Protein AF-A0A7W0QGG6-F1 (afdb_monomer_lite)

Foldseek 3Di:
DAFPPPVVVVVVCVLLVWAWDDKAPQPDADPVRDTTIDTDTDQDPVRVVVSVVSVVVVCVVCVPPPPPPPPDDDD

Radius of gyration: 18.49 Å; chains: 1; bounding box: 44×22×49 Å

Structure (mmCIF, N/CA/C/O backbone):
data_AF-A0A7W0QGG6-F1
#
_entry.id   AF-A0A7W0QGG6-F1
#
loop_
_atom_site.group_PDB
_atom_site.id
_atom_site.type_symbol
_atom_site.label_atom_id
_atom_site.label_alt_id
_atom_site.label_comp_id
_atom_site.label_asym_id
_atom_site.label_entity_id
_atom_site.label_seq_id
_atom_site.pdbx_PDB_ins_code
_atom_site.Cartn_x
_atom_site.Cartn_y
_atom_site.Cartn_z
_atom_site.occupancy
_atom_site.B_iso_or_equiv
_atom_site.auth_seq_id
_atom_site.auth_comp_id
_atom_site.auth_asym_id
_atom_site.auth_atom_id
_atom_site.pdbx_PDB_model_num
ATOM 1 N N . LYS A 1 1 ? 2.664 1.059 -2.361 1.00 93.69 1 LYS A N 1
ATOM 2 C CA . LYS A 1 1 ? 3.099 0.467 -3.654 1.00 93.69 1 LYS A CA 1
ATOM 3 C C . LYS A 1 1 ? 3.921 -0.797 -3.417 1.00 93.6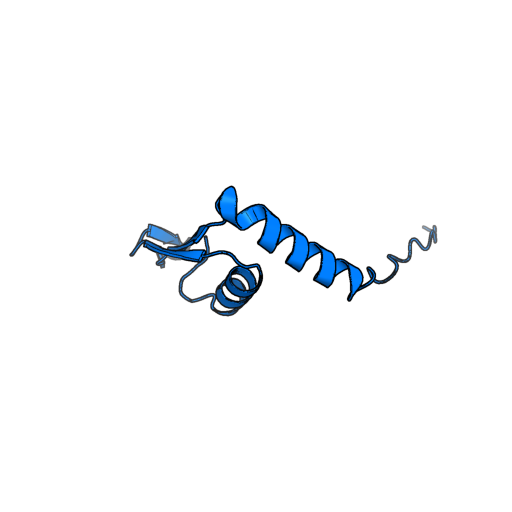9 1 LYS A C 1
ATOM 5 O O . LYS A 1 1 ? 4.557 -0.884 -2.374 1.00 93.69 1 LYS A O 1
ATOM 10 N N . THR A 1 2 ? 3.926 -1.756 -4.342 1.00 97.38 2 THR A N 1
ATOM 11 C CA . THR A 1 2 ? 4.699 -3.013 -4.241 1.00 97.38 2 THR A CA 1
ATOM 12 C C . THR A 1 2 ? 5.057 -3.549 -5.632 1.00 97.38 2 THR A C 1
ATOM 14 O O . THR A 1 2 ? 4.433 -3.161 -6.612 1.00 97.38 2 THR A O 1
ATOM 17 N N . ASP A 1 3 ? 6.050 -4.436 -5.730 1.00 96.88 3 ASP A N 1
ATOM 18 C CA . ASP A 1 3 ? 6.359 -5.167 -6.971 1.00 96.88 3 ASP A CA 1
ATOM 19 C C . ASP A 1 3 ? 5.179 -6.085 -7.358 1.00 96.88 3 ASP A C 1
ATOM 21 O O . ASP A 1 3 ? 4.541 -6.673 -6.471 1.00 96.88 3 ASP A O 1
ATOM 25 N N . ILE A 1 4 ? 4.901 -6.218 -8.661 1.00 97.50 4 ILE A N 1
ATOM 26 C CA . ILE A 1 4 ? 3.852 -7.102 -9.204 1.00 97.50 4 ILE A CA 1
ATOM 27 C C . ILE A 1 4 ? 4.038 -8.572 -8.814 1.00 97.50 4 ILE A C 1
ATOM 29 O O . ILE A 1 4 ? 3.054 -9.283 -8.630 1.00 97.50 4 ILE A O 1
ATOM 33 N N . ARG A 1 5 ? 5.280 -9.015 -8.597 1.00 96.81 5 ARG A N 1
ATOM 34 C CA . ARG A 1 5 ? 5.592 -10.395 -8.194 1.00 96.81 5 ARG A CA 1
ATOM 35 C C . ARG A 1 5 ? 5.433 -10.628 -6.692 1.00 96.81 5 ARG A C 1
ATOM 37 O O . ARG A 1 5 ? 5.359 -11.768 -6.242 1.00 96.81 5 ARG A O 1
ATOM 44 N N . ASN A 1 6 ? 5.370 -9.567 -5.883 1.00 97.12 6 ASN A N 1
ATOM 45 C CA . ASN A 1 6 ? 5.259 -9.690 -4.429 1.00 97.12 6 ASN A CA 1
ATOM 46 C C . ASN A 1 6 ? 3.797 -9.877 -3.982 1.00 97.12 6 ASN A C 1
ATOM 48 O O . ASN A 1 6 ? 3.203 -9.032 -3.305 1.00 97.12 6 ASN A O 1
ATOM 52 N N . HIS A 1 7 ? 3.218 -11.025 -4.339 1.00 97.88 7 HIS A N 1
ATOM 53 C CA . HIS A 1 7 ? 1.836 -11.377 -3.999 1.00 97.88 7 HIS A CA 1
ATOM 54 C C . HIS A 1 7 ? 1.597 -11.489 -2.489 1.00 97.88 7 HIS A C 1
ATOM 56 O O . HIS A 1 7 ? 0.485 -11.258 -2.013 1.00 97.88 7 HIS A O 1
ATOM 62 N N . ARG A 1 8 ? 2.634 -11.812 -1.701 1.00 98.12 8 ARG A N 1
ATOM 63 C CA . ARG A 1 8 ? 2.536 -11.831 -0.235 1.00 98.12 8 ARG A CA 1
ATOM 64 C C . ARG A 1 8 ? 2.190 -10.443 0.298 1.00 98.12 8 ARG A C 1
ATOM 66 O O . ARG A 1 8 ? 1.192 -10.310 1.006 1.00 98.12 8 ARG A O 1
ATOM 73 N N . SER A 1 9 ? 2.969 -9.424 -0.065 1.00 97.62 9 SER A N 1
ATOM 74 C CA . SER A 1 9 ? 2.702 -8.049 0.362 1.00 97.62 9 SER A CA 1
ATOM 75 C C . SER A 1 9 ? 1.416 -7.500 -0.249 1.00 97.62 9 SER A C 1
ATOM 77 O O . SER A 1 9 ? 0.670 -6.843 0.465 1.00 97.62 9 SER A O 1
ATOM 79 N N . GLN A 1 10 ? 1.095 -7.815 -1.509 1.00 98.31 10 GLN A N 1
ATOM 80 C CA . GLN A 1 10 ? -0.181 -7.407 -2.119 1.00 98.31 10 GLN A CA 1
ATOM 81 C C . GLN A 1 10 ? -1.388 -7.928 -1.329 1.00 98.31 10 GLN A C 1
ATOM 83 O O . GLN A 1 10 ? -2.268 -7.150 -0.971 1.00 98.31 10 GLN A O 1
ATOM 88 N N . ARG A 1 11 ? -1.406 -9.224 -0.980 1.00 97.62 11 ARG A N 1
ATOM 89 C CA . ARG A 1 11 ? -2.481 -9.808 -0.160 1.00 97.62 11 ARG A CA 1
ATOM 90 C C . ARG A 1 11 ? -2.542 -9.189 1.230 1.00 97.62 11 ARG A C 1
ATOM 92 O O . ARG A 1 11 ? -3.634 -8.968 1.741 1.00 97.62 11 ARG A O 1
ATOM 99 N N . ALA A 1 12 ? -1.393 -8.916 1.845 1.00 95.62 12 ALA A N 1
ATOM 100 C CA . ALA A 1 12 ? -1.352 -8.251 3.142 1.00 95.62 12 ALA A CA 1
ATOM 101 C C . ALA A 1 12 ? -1.957 -6.841 3.059 1.00 95.62 12 ALA A C 1
ATOM 103 O O . ALA A 1 12 ? -2.865 -6.540 3.822 1.00 95.62 12 ALA A O 1
ATOM 104 N N . ILE A 1 13 ? -1.526 -6.026 2.091 1.00 95.69 13 ILE A N 1
ATOM 105 C CA . ILE A 1 13 ? -2.023 -4.661 1.861 1.00 95.69 13 ILE A CA 1
ATOM 106 C C . ILE A 1 13 ? -3.533 -4.662 1.579 1.00 95.69 13 ILE A C 1
ATOM 108 O O . ILE A 1 13 ? -4.267 -3.903 2.207 1.00 95.69 13 ILE A O 1
ATOM 112 N N . ALA A 1 14 ? -4.015 -5.562 0.717 1.00 95.31 14 ALA A N 1
ATOM 113 C CA . ALA A 1 14 ? -5.444 -5.704 0.438 1.00 95.31 14 ALA A CA 1
ATOM 114 C C . ALA A 1 14 ? -6.240 -6.092 1.698 1.00 95.31 14 ALA A C 1
ATOM 116 O O . ALA A 1 14 ? -7.282 -5.510 1.984 1.00 95.31 14 ALA A O 1
ATOM 117 N N . ARG A 1 15 ? -5.719 -7.013 2.523 1.00 93.19 15 ARG A N 1
ATOM 118 C CA . ARG A 1 15 ? -6.334 -7.372 3.815 1.00 93.19 15 ARG A CA 1
ATOM 119 C C . ARG A 1 15 ? -6.357 -6.208 4.804 1.00 93.19 15 ARG A C 1
ATOM 121 O O . ARG A 1 15 ? -7.203 -6.214 5.696 1.00 93.19 15 ARG A O 1
ATOM 128 N N . LEU A 1 16 ? -5.457 -5.229 4.700 1.00 92.75 16 LEU A N 1
ATOM 129 C CA . LEU A 1 16 ? -5.530 -4.003 5.506 1.00 92.75 16 LEU A CA 1
ATOM 130 C C . LEU A 1 16 ? -6.705 -3.098 5.103 1.00 92.75 16 LEU A C 1
ATOM 132 O O . LEU A 1 16 ? -7.020 -2.186 5.851 1.00 92.75 16 LEU A O 1
ATOM 136 N N . GLY A 1 17 ? -7.375 -3.363 3.978 1.00 93.88 17 GLY A N 1
ATOM 137 C CA . GLY A 1 17 ? -8.469 -2.540 3.460 1.00 93.88 17 GLY A CA 1
ATOM 138 C C . GLY A 1 17 ? -8.006 -1.456 2.484 1.00 93.88 17 GLY A C 1
ATOM 139 O O . GLY A 1 17 ? -8.780 -0.569 2.134 1.00 93.88 17 GLY A O 1
ATOM 140 N N . ALA A 1 18 ? -6.754 -1.522 2.021 1.00 96.75 18 ALA A N 1
ATOM 141 C CA . ALA A 1 18 ? -6.290 -0.668 0.937 1.00 96.75 18 ALA A CA 1
ATOM 142 C C . ALA A 1 18 ? -6.884 -1.120 -0.407 1.00 96.75 18 ALA A C 1
ATOM 144 O O . ALA A 1 18 ? -6.968 -2.313 -0.702 1.00 96.75 18 ALA A O 1
ATOM 145 N N . THR A 1 19 ? -7.274 -0.153 -1.233 1.00 97.06 19 THR A N 1
ATOM 146 C CA . THR A 1 19 ? -7.878 -0.365 -2.555 1.00 97.06 19 THR A CA 1
ATOM 147 C C . THR A 1 19 ? -6.791 -0.435 -3.621 1.00 97.06 19 THR A C 1
ATOM 149 O O . THR A 1 19 ? -5.863 0.367 -3.581 1.00 97.06 19 THR A O 1
ATOM 152 N N . TYR A 1 20 ? -6.882 -1.385 -4.556 1.00 97.88 20 TYR A N 1
ATOM 153 C CA . TYR A 1 20 ? -6.013 -1.427 -5.737 1.00 97.88 20 TYR A CA 1
ATOM 154 C C . TYR A 1 20 ? -6.397 -0.306 -6.707 1.00 97.88 20 TYR A C 1
ATOM 156 O O . TYR A 1 20 ? -7.568 -0.176 -7.050 1.00 97.88 20 TYR A O 1
ATOM 164 N N . GLU A 1 21 ? -5.414 0.471 -7.158 1.00 98.06 21 GLU A N 1
ATOM 165 C CA . GLU A 1 21 ? -5.652 1.616 -8.055 1.00 98.06 21 GLU A CA 1
ATOM 166 C C . GLU A 1 21 ? -5.013 1.459 -9.434 1.00 98.06 21 GLU A C 1
ATOM 168 O O . GLU A 1 21 ? -5.275 2.252 -10.333 1.00 98.06 21 GLU A O 1
ATOM 173 N N . GLY A 1 22 ? -4.174 0.443 -9.626 1.00 98.25 22 GLY A N 1
ATOM 174 C CA . GLY A 1 22 ? -3.552 0.199 -10.918 1.00 98.25 22 GLY A CA 1
ATOM 175 C C . GLY A 1 22 ? -2.148 -0.371 -10.825 1.00 98.25 22 GLY A C 1
ATOM 176 O O . GLY A 1 22 ? -1.549 -0.512 -9.752 1.00 98.25 22 GLY A O 1
ATOM 177 N N . THR A 1 23 ? -1.616 -0.688 -11.999 1.00 98.56 23 THR A N 1
ATOM 178 C CA . THR A 1 23 ? -0.254 -1.182 -12.171 1.00 98.56 23 THR A CA 1
ATOM 179 C C . THR A 1 23 ? 0.493 -0.2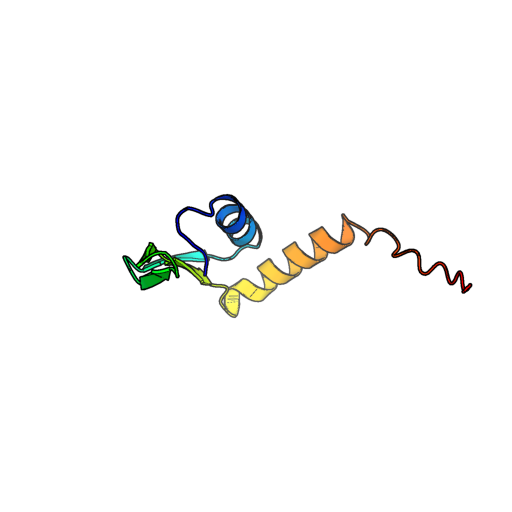57 -13.115 1.00 98.56 23 THR A C 1
ATOM 181 O O . THR A 1 23 ? 0.146 -0.129 -14.286 1.00 98.56 23 THR A O 1
ATOM 184 N N . LEU A 1 24 ? 1.552 0.371 -12.609 1.00 98.44 24 LEU A N 1
ATOM 185 C CA . LEU A 1 24 ? 2.486 1.116 -13.438 1.00 98.44 24 LEU A CA 1
ATOM 186 C C . LEU A 1 24 ? 3.429 0.125 -14.119 1.00 98.44 24 LEU A C 1
ATOM 188 O O . LEU A 1 24 ? 4.267 -0.500 -13.458 1.00 98.44 24 LEU A O 1
ATOM 192 N N . SER A 1 25 ? 3.282 -0.014 -15.433 1.00 97.88 25 SER A N 1
ATOM 193 C CA . SER A 1 25 ? 4.106 -0.909 -16.245 1.00 97.88 25 SER A CA 1
ATOM 194 C C . SER A 1 25 ? 5.518 -0.352 -16.404 1.00 97.88 25 SER A C 1
ATOM 196 O O . SER A 1 25 ? 5.696 0.838 -16.661 1.00 97.88 25 SER A O 1
ATOM 198 N N . ARG A 1 26 ? 6.529 -1.213 -16.255 1.00 96.44 26 ARG A N 1
ATOM 199 C CA . ARG A 1 26 ? 7.954 -0.891 -16.430 1.00 96.44 26 ARG A CA 1
ATOM 200 C C . ARG A 1 26 ? 8.431 0.352 -15.653 1.00 96.44 26 ARG A C 1
ATOM 202 O O . ARG A 1 26 ? 9.344 1.049 -16.088 1.00 96.44 26 ARG A O 1
ATOM 209 N N . TYR A 1 27 ? 7.841 0.616 -14.488 1.00 97.00 27 TYR A N 1
ATOM 210 C CA . TYR A 1 27 ? 8.037 1.856 -13.731 1.00 97.00 27 TYR A CA 1
ATOM 211 C C . TYR A 1 27 ? 9.415 1.989 -13.067 1.00 97.00 27 TYR A C 1
ATOM 213 O O . TYR A 1 27 ? 9.903 3.100 -12.878 1.00 97.00 27 TYR A O 1
ATOM 221 N N . GLN A 1 28 ? 10.050 0.879 -12.673 1.00 94.56 28 GLN 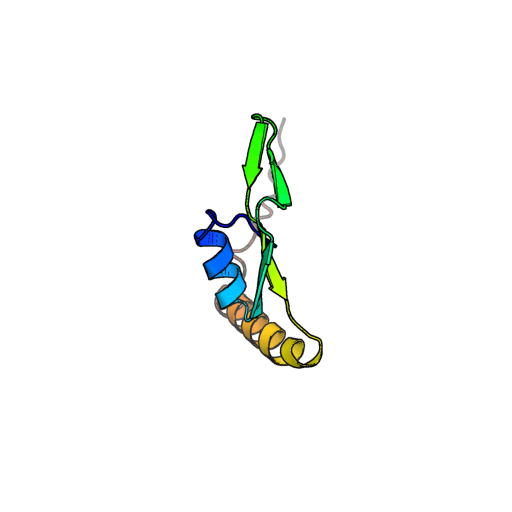A N 1
ATOM 222 C CA . GLN A 1 28 ? 11.324 0.924 -11.943 1.00 94.56 28 GLN A CA 1
ATOM 223 C C . GLN A 1 28 ? 12.352 -0.052 -12.497 1.00 94.56 28 GLN A C 1
ATOM 225 O O . GLN A 1 28 ? 12.048 -1.222 -12.724 1.00 94.56 28 GLN A O 1
ATOM 230 N N . ARG A 1 29 ? 13.590 0.427 -12.646 1.00 95.88 29 ARG A N 1
ATOM 231 C CA . ARG A 1 29 ? 14.766 -0.405 -12.918 1.00 95.88 29 ARG A CA 1
ATOM 232 C C . ARG A 1 29 ? 15.316 -0.982 -11.613 1.00 95.88 29 ARG A C 1
ATOM 234 O O . ARG A 1 29 ? 15.314 -0.310 -10.583 1.00 95.88 29 ARG A O 1
ATOM 241 N N . ARG A 1 30 ? 15.761 -2.232 -11.663 1.00 92.06 30 ARG A N 1
ATOM 242 C CA . ARG A 1 30 ? 16.503 -2.916 -10.600 1.00 92.06 30 ARG A CA 1
ATOM 243 C C . ARG A 1 30 ? 18.007 -2.722 -10.813 1.00 92.06 30 ARG A C 1
ATOM 245 O O . ARG A 1 30 ? 18.442 -2.338 -11.897 1.00 92.06 30 ARG A O 1
ATOM 252 N N . THR A 1 31 ? 18.794 -3.007 -9.780 1.00 93.44 31 THR A N 1
ATOM 253 C CA . THR A 1 31 ? 20.266 -2.950 -9.827 1.00 93.44 31 THR A CA 1
ATOM 254 C C . THR A 1 31 ? 20.864 -3.947 -10.822 1.00 93.44 31 THR A C 1
ATOM 256 O O . THR A 1 31 ? 21.906 -3.670 -11.397 1.00 93.44 31 THR A O 1
ATOM 259 N N . ASP A 1 32 ? 20.175 -5.060 -11.079 1.00 93.94 32 ASP A N 1
ATOM 260 C CA . ASP A 1 32 ? 20.539 -6.080 -12.073 1.00 93.94 32 ASP A CA 1
ATOM 261 C C . ASP A 1 32 ? 20.184 -5.697 -13.529 1.00 93.94 32 ASP A C 1
ATOM 263 O O . ASP A 1 32 ? 20.316 -6.510 -14.440 1.00 93.94 32 ASP A O 1
ATOM 267 N N . GLY A 1 33 ? 19.692 -4.474 -13.766 1.00 93.94 33 GLY A N 1
ATOM 268 C CA . GLY A 1 33 ? 19.301 -3.984 -15.091 1.00 93.94 33 GLY A CA 1
ATOM 269 C C . GLY A 1 33 ? 17.898 -4.398 -15.549 1.00 93.94 33 GLY A C 1
ATOM 270 O O . GLY A 1 33 ? 17.396 -3.858 -16.542 1.00 93.94 33 GLY A O 1
ATOM 271 N N . THR A 1 34 ? 17.211 -5.286 -14.824 1.00 95.00 34 THR A N 1
ATOM 272 C CA . THR A 1 34 ? 15.826 -5.660 -15.138 1.00 95.00 34 THR A CA 1
ATOM 273 C C . THR A 1 34 ? 14.844 -4.544 -14.779 1.00 95.00 34 THR A C 1
ATOM 275 O O . THR A 1 34 ? 15.130 -3.656 -13.975 1.00 95.00 34 THR A O 1
ATOM 278 N N . VAL A 1 35 ? 13.647 -4.577 -15.369 1.00 96.69 35 VAL A N 1
ATOM 279 C CA . VAL A 1 35 ? 12.576 -3.611 -15.077 1.00 96.69 35 VAL A CA 1
ATOM 280 C C . VAL A 1 35 ? 11.428 -4.313 -14.357 1.00 96.69 35 VAL A C 1
ATOM 282 O O . VAL A 1 35 ? 11.195 -5.510 -14.552 1.00 96.69 35 VAL A O 1
ATOM 285 N N . ARG A 1 36 ? 10.728 -3.587 -13.485 1.00 95.75 36 ARG A N 1
ATOM 286 C CA . ARG A 1 36 ? 9.561 -4.081 -12.757 1.00 95.75 36 ARG A CA 1
ATOM 287 C C . ARG A 1 36 ? 8.332 -3.221 -12.947 1.00 95.75 36 ARG A C 1
ATOM 289 O O . ARG A 1 36 ? 8.422 -1.992 -13.010 1.00 95.75 36 ARG A O 1
ATOM 296 N N . ASP A 1 37 ? 7.196 -3.897 -12.890 1.00 98.25 37 ASP A N 1
ATOM 297 C CA . ASP A 1 37 ? 5.900 -3.262 -12.742 1.00 98.25 37 ASP A CA 1
ATOM 298 C C . ASP A 1 37 ? 5.628 -2.993 -11.263 1.00 98.25 37 ASP A C 1
ATOM 300 O O . ASP A 1 37 ? 6.054 -3.739 -10.370 1.00 98.25 37 ASP A O 1
ATOM 304 N N . THR A 1 38 ? 4.933 -1.894 -10.997 1.00 97.88 38 THR A N 1
ATOM 305 C CA . THR A 1 38 ? 4.615 -1.443 -9.644 1.00 97.88 38 THR A CA 1
ATOM 306 C C . THR A 1 38 ? 3.112 -1.389 -9.452 1.00 97.88 38 THR A C 1
ATOM 308 O O . THR A 1 38 ? 2.418 -0.625 -10.112 1.00 97.88 38 THR A O 1
ATOM 311 N N . VAL A 1 39 ? 2.627 -2.167 -8.493 1.00 98.62 39 VAL A N 1
ATOM 312 C CA . VAL A 1 39 ? 1.228 -2.208 -8.072 1.00 98.62 39 VAL A CA 1
ATOM 313 C C . VAL A 1 39 ? 0.984 -1.089 -7.062 1.00 98.62 39 VAL A C 1
ATOM 315 O O . VAL A 1 39 ? 1.698 -0.973 -6.050 1.00 98.62 39 VAL A O 1
ATOM 318 N N . LEU A 1 40 ? -0.017 -0.259 -7.335 1.00 98.56 40 LEU A N 1
ATOM 319 C CA . LEU A 1 40 ? -0.447 0.842 -6.484 1.00 98.56 40 LEU A CA 1
ATOM 320 C C . LEU A 1 40 ? -1.672 0.445 -5.662 1.00 98.56 40 LEU A C 1
ATOM 322 O O . LEU A 1 40 ? -2.582 -0.232 -6.137 1.00 98.56 40 LEU A O 1
ATOM 326 N N . PHE A 1 41 ? -1.654 0.886 -4.409 1.00 98.50 41 PHE A N 1
ATOM 327 C CA . PHE A 1 41 ? -2.767 0.768 -3.483 1.00 98.50 41 PHE A CA 1
ATOM 328 C C . PHE A 1 41 ? -2.913 2.081 -2.728 1.00 98.50 41 PHE A C 1
ATOM 330 O O . PHE A 1 41 ? -1.890 2.701 -2.415 1.00 98.50 41 PHE A O 1
ATOM 337 N N . ALA A 1 42 ? -4.143 2.423 -2.358 1.00 97.69 42 ALA A N 1
ATOM 338 C CA . ALA A 1 42 ? -4.446 3.597 -1.556 1.00 97.69 42 ALA A CA 1
ATOM 339 C C . ALA A 1 42 ? -5.470 3.312 -0.455 1.00 97.69 42 ALA A C 1
ATOM 341 O O . ALA A 1 42 ? -6.280 2.385 -0.531 1.00 97.69 42 ALA A O 1
ATOM 342 N N . VAL A 1 43 ? -5.438 4.159 0.568 1.00 97.50 43 VAL A N 1
ATOM 343 C CA . VAL A 1 43 ? -6.506 4.325 1.553 1.00 97.50 43 VAL A CA 1
ATOM 344 C C . VAL A 1 43 ? -6.862 5.805 1.525 1.00 97.50 43 VAL A C 1
ATOM 346 O O . VAL A 1 43 ? -6.000 6.644 1.774 1.00 97.50 43 VAL A O 1
ATOM 349 N N . THR A 1 44 ? -8.103 6.122 1.171 1.00 97.19 44 THR A N 1
ATOM 350 C CA . THR A 1 44 ? -8.602 7.501 1.151 1.00 97.19 44 THR A CA 1
ATOM 351 C C . THR A 1 44 ? -9.066 7.922 2.542 1.00 97.19 44 THR A C 1
ATOM 353 O O . THR A 1 44 ? -9.275 7.078 3.417 1.00 97.19 44 THR A O 1
ATOM 356 N N . VAL A 1 45 ? -9.264 9.228 2.740 1.00 97.94 45 VAL A N 1
ATOM 357 C CA . VAL A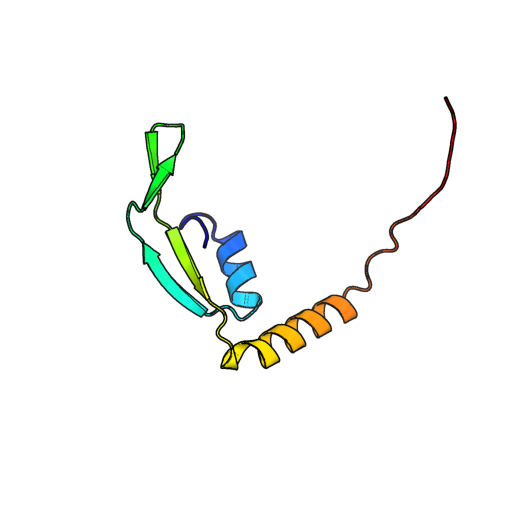 1 45 ? -9.776 9.785 4.003 1.00 97.94 45 VAL A CA 1
ATOM 358 C C . VAL A 1 45 ? -11.100 9.127 4.399 1.00 97.94 45 VAL A C 1
ATOM 360 O O . VAL A 1 45 ? -11.229 8.669 5.530 1.00 97.94 45 VAL A O 1
ATOM 363 N N . ASP A 1 46 ? -12.026 8.960 3.455 1.00 96.94 46 ASP A N 1
ATOM 364 C CA . ASP A 1 46 ? -13.343 8.361 3.724 1.00 96.94 46 ASP A CA 1
ATOM 365 C C . ASP A 1 46 ? -13.264 6.877 4.112 1.00 96.94 46 ASP A C 1
ATOM 367 O O . ASP A 1 46 ? -14.109 6.367 4.845 1.00 96.94 46 ASP A O 1
ATOM 371 N N . ARG A 1 47 ? -12.234 6.160 3.644 1.00 94.88 47 ARG A N 1
ATOM 372 C CA . ARG A 1 47 ? -12.029 4.735 3.961 1.00 94.88 47 ARG A CA 1
ATOM 373 C C . ARG A 1 47 ? -11.214 4.515 5.230 1.00 94.88 47 ARG A C 1
ATOM 375 O O . ARG A 1 47 ? -11.247 3.420 5.795 1.00 94.88 47 ARG A O 1
ATOM 382 N N . TRP A 1 48 ? -10.484 5.530 5.687 1.00 96.88 48 TRP A N 1
ATOM 383 C CA . TRP A 1 48 ? -9.600 5.418 6.840 1.00 96.88 48 TRP A CA 1
ATOM 384 C C . TRP A 1 48 ? -10.302 4.964 8.130 1.00 96.88 48 TRP A C 1
ATOM 386 O O . TRP A 1 48 ? -9.743 4.083 8.785 1.00 96.88 48 TRP A O 1
ATOM 396 N N . PRO A 1 49 ? -11.505 5.455 8.503 1.00 97.25 49 PRO A N 1
ATOM 397 C CA . PRO A 1 49 ? -12.175 5.005 9.724 1.00 97.25 49 PRO A CA 1
ATOM 398 C C . PRO A 1 49 ? -12.338 3.479 9.803 1.00 97.25 49 PRO A C 1
ATOM 400 O O . PRO A 1 49 ? -11.962 2.873 10.806 1.00 97.25 49 PRO A O 1
ATOM 403 N N . ALA A 1 50 ? -12.787 2.841 8.716 1.00 95.00 50 ALA A N 1
ATOM 404 C CA . ALA A 1 50 ? -12.965 1.389 8.651 1.00 95.00 50 ALA A CA 1
ATOM 405 C C . ALA A 1 50 ? -11.627 0.626 8.679 1.00 95.00 50 ALA A C 1
ATOM 407 O O . ALA A 1 50 ? -11.491 -0.393 9.362 1.00 95.00 50 ALA A O 1
ATOM 408 N N . VAL A 1 51 ? -10.615 1.131 7.964 1.00 96.31 51 VAL A N 1
ATOM 409 C CA . VAL A 1 51 ? -9.256 0.558 7.964 1.00 96.31 51 VAL A CA 1
ATOM 410 C C . VAL A 1 51 ? -8.639 0.616 9.363 1.00 96.31 51 VAL A C 1
ATOM 412 O O . VAL A 1 51 ? -8.082 -0.376 9.839 1.00 96.31 51 VAL A O 1
ATOM 415 N N . LYS A 1 52 ? -8.768 1.759 10.044 1.00 96.06 52 LYS A N 1
ATOM 416 C CA . LYS A 1 52 ? -8.270 1.976 11.404 1.00 96.06 52 LYS A CA 1
ATOM 417 C C . LYS A 1 52 ? -8.910 1.005 12.388 1.00 96.06 52 LYS A C 1
ATOM 419 O O . LYS A 1 52 ? -8.191 0.360 13.147 1.00 96.06 52 LYS A O 1
ATOM 424 N N . GLU A 1 53 ? -10.230 0.859 12.345 1.00 94.69 53 GLU A N 1
ATOM 425 C CA . GLU A 1 53 ? -10.955 -0.057 13.225 1.00 94.69 53 GLU A CA 1
ATOM 426 C C . GLU A 1 53 ? -10.506 -1.516 13.008 1.00 94.69 53 GLU A C 1
ATOM 428 O O . GLU A 1 53 ? -10.212 -2.242 13.960 1.00 94.69 53 GLU A O 1
ATOM 433 N N . ALA A 1 54 ? -10.354 -1.943 11.749 1.00 9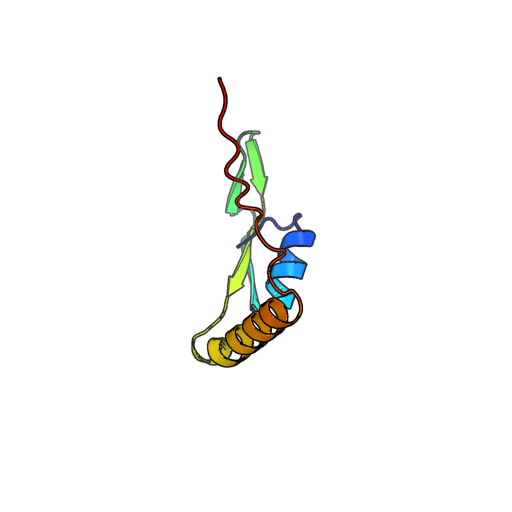2.19 54 ALA A N 1
ATOM 434 C CA . ALA A 1 54 ? -9.858 -3.279 11.420 1.00 92.19 54 ALA A CA 1
ATOM 435 C C . ALA A 1 54 ? -8.419 -3.522 11.906 1.00 92.19 54 ALA A C 1
ATOM 437 O O . ALA A 1 54 ? -8.099 -4.623 12.363 1.00 92.19 54 ALA A O 1
ATOM 438 N N . LEU A 1 55 ? -7.551 -2.510 11.820 1.00 93.12 55 LEU A N 1
ATOM 439 C CA . LEU A 1 55 ? -6.192 -2.561 12.361 1.00 93.12 55 LEU A CA 1
ATOM 440 C C . LEU A 1 55 ? -6.199 -2.674 13.888 1.00 93.12 55 LEU A C 1
ATOM 442 O O . LEU A 1 55 ? -5.502 -3.529 14.431 1.00 93.12 55 LEU A O 1
ATOM 446 N N . GLN A 1 56 ? -7.010 -1.863 14.569 1.00 94.31 56 GLN A N 1
ATOM 447 C CA . GLN A 1 56 ? -7.141 -1.899 16.026 1.00 94.31 56 GLN A CA 1
ATOM 448 C C . GLN A 1 56 ? -7.613 -3.273 16.505 1.00 94.31 56 GLN A C 1
ATOM 450 O O . GLN A 1 56 ? -6.953 -3.863 17.355 1.00 94.31 56 GLN A O 1
ATOM 455 N N . ARG A 1 57 ? -8.658 -3.846 15.886 1.00 91.38 57 ARG A N 1
ATOM 456 C CA . ARG A 1 57 ? -9.122 -5.207 16.211 1.00 91.38 57 ARG A CA 1
ATOM 457 C C . ARG A 1 57 ? -8.003 -6.245 16.105 1.00 91.38 57 ARG A C 1
ATOM 459 O O . ARG A 1 57 ? -7.853 -7.068 16.999 1.00 91.38 57 ARG A O 1
ATOM 466 N N . ARG A 1 58 ? -7.176 -6.186 15.053 1.00 88.00 58 ARG A N 1
ATOM 467 C CA . ARG A 1 58 ? -6.044 -7.118 14.871 1.00 88.00 58 ARG A CA 1
ATOM 468 C C . ARG A 1 58 ? -4.987 -6.989 15.963 1.00 88.00 58 ARG A C 1
ATOM 470 O O . ARG A 1 58 ? -4.471 -8.008 16.410 1.00 88.00 58 ARG A O 1
ATOM 477 N N . LEU A 1 59 ? -4.677 -5.763 16.381 1.00 90.94 59 LEU A N 1
ATOM 478 C CA . LEU A 1 59 ? -3.734 -5.506 17.472 1.00 90.94 59 LEU A CA 1
ATOM 479 C C . LEU A 1 59 ? -4.296 -5.936 18.832 1.00 90.94 59 LEU A C 1
ATOM 481 O O . LEU A 1 59 ? -3.535 -6.339 19.700 1.00 90.94 59 LEU A O 1
ATOM 485 N N . THR A 1 60 ? -5.615 -5.888 19.026 1.00 90.19 60 THR A N 1
ATOM 486 C CA . THR A 1 60 ? -6.247 -6.409 20.246 1.00 90.19 60 THR A CA 1
ATOM 487 C C . THR A 1 60 ? -6.270 -7.940 20.263 1.00 90.19 60 THR A C 1
ATOM 489 O O . THR A 1 60 ? -6.045 -8.541 21.308 1.00 90.19 60 THR A O 1
ATOM 492 N N . THR A 1 61 ? -6.503 -8.591 19.116 1.00 82.69 61 THR A N 1
ATOM 493 C CA . THR A 1 61 ? -6.497 -10.063 19.000 1.00 82.69 61 THR A CA 1
ATOM 494 C C . THR A 1 61 ? -5.095 -10.664 19.119 1.00 82.69 61 THR A C 1
ATOM 496 O O . THR A 1 61 ? -4.949 -11.776 19.619 1.00 82.69 61 THR A O 1
ATOM 499 N N . HIS A 1 62 ? -4.061 -9.942 18.687 1.00 69.25 62 HIS A N 1
ATOM 500 C CA . HIS A 1 62 ? -2.670 -10.264 18.991 1.00 69.25 62 HIS A CA 1
ATOM 501 C C . HIS A 1 62 ? -2.167 -9.310 20.075 1.00 69.25 62 HIS A C 1
ATOM 503 O O . HIS A 1 62 ? -1.507 -8.326 19.726 1.00 69.25 62 HIS A O 1
ATOM 509 N N . PRO A 1 63 ? -2.448 -9.568 21.374 1.00 59.78 63 PRO A N 1
ATOM 510 C CA . PRO A 1 63 ? -1.763 -8.830 22.423 1.00 59.78 63 PRO A CA 1
ATOM 511 C C . PRO A 1 63 ? -0.274 -8.982 22.142 1.00 59.78 63 PRO A C 1
ATOM 513 O O . PRO A 1 63 ? 0.209 -10.105 21.980 1.00 59.78 63 PRO A O 1
ATOM 516 N N . ALA A 1 64 ? 0.403 -7.847 21.958 1.00 61.34 64 ALA A N 1
ATOM 517 C CA . ALA A 1 64 ? 1.818 -7.808 21.648 1.00 61.34 64 ALA A CA 1
ATOM 518 C C . ALA A 1 64 ? 2.526 -8.770 22.599 1.00 61.34 64 ALA A C 1
ATOM 520 O O . ALA A 1 64 ? 2.484 -8.565 23.814 1.00 61.34 64 ALA A O 1
ATOM 521 N N . SER A 1 65 ? 3.095 -9.847 22.051 1.00 58.06 65 SER A N 1
ATOM 522 C CA . SER A 1 65 ? 3.914 -10.783 22.807 1.00 58.06 65 SER A CA 1
ATOM 523 C C . SER A 1 65 ? 4.875 -9.939 23.623 1.00 58.06 65 SER A C 1
ATOM 525 O O . SER A 1 65 ? 5.602 -9.130 23.041 1.00 58.06 65 SER A O 1
ATOM 527 N N . ALA A 1 66 ? 4.776 -10.043 24.950 1.00 55.84 66 ALA A N 1
ATOM 528 C CA . ALA A 1 66 ? 5.531 -9.229 25.882 1.00 55.84 66 ALA A CA 1
ATOM 529 C C . ALA A 1 66 ? 6.990 -9.197 25.422 1.00 55.84 66 ALA A C 1
ATOM 531 O O . ALA A 1 66 ? 7.673 -10.220 25.419 1.00 55.84 66 ALA A O 1
ATOM 532 N N . VAL A 1 67 ? 7.443 -8.030 24.958 1.00 59.03 67 VAL A N 1
ATOM 533 C CA . VAL A 1 67 ? 8.859 -7.793 24.713 1.00 59.03 67 VAL A CA 1
ATOM 534 C C . VAL A 1 67 ? 9.510 -7.938 26.078 1.00 59.03 67 VAL A C 1
ATOM 536 O O . VAL A 1 67 ? 9.386 -7.052 26.925 1.00 59.03 67 VAL A O 1
ATOM 539 N N . SER A 1 68 ? 10.127 -9.097 26.297 1.00 55.81 68 SER A N 1
ATOM 540 C CA . SER A 1 68 ? 10.948 -9.390 27.460 1.00 55.81 68 SER A CA 1
ATOM 541 C C . SER A 1 68 ? 12.100 -8.395 27.452 1.00 55.81 68 SER A C 1
ATOM 543 O O . SER A 1 68 ? 13.117 -8.594 26.792 1.00 55.81 68 SER A O 1
ATOM 545 N N . ARG A 1 69 ? 11.913 -7.273 28.147 1.00 55.62 69 ARG A N 1
ATOM 546 C CA . ARG A 1 69 ? 13.022 -6.488 28.674 1.00 55.62 69 ARG A CA 1
ATOM 547 C C . ARG A 1 69 ? 13.544 -7.262 29.877 1.00 55.62 69 ARG A C 1
ATOM 549 O O . ARG A 1 69 ? 13.227 -6.922 31.009 1.00 55.62 69 ARG A O 1
ATOM 556 N N . ASP A 1 70 ? 14.274 -8.340 29.602 1.00 52.72 70 ASP A N 1
ATOM 557 C CA . ASP A 1 70 ? 15.201 -8.870 30.588 1.00 52.72 70 ASP A CA 1
ATOM 558 C C . ASP A 1 70 ? 16.487 -8.052 30.492 1.00 52.72 70 ASP A C 1
ATOM 560 O O . ASP A 1 70 ? 17.274 -8.141 29.548 1.00 52.72 70 ASP A O 1
ATOM 564 N N . THR A 1 71 ? 16.606 -7.167 31.468 1.00 58.97 71 THR A N 1
ATOM 565 C CA . THR A 1 71 ? 17.838 -6.526 31.883 1.00 58.97 71 THR A CA 1
ATOM 566 C C . THR A 1 71 ? 18.749 -7.603 32.468 1.00 58.97 71 THR A C 1
ATOM 568 O O . THR A 1 71 ? 18.717 -7.866 33.664 1.00 58.97 71 THR A O 1
ATOM 571 N N . GLY A 1 72 ? 19.602 -8.187 31.633 1.00 43.44 72 GLY A N 1
ATOM 572 C CA . GLY A 1 72 ? 20.717 -9.014 32.077 1.00 43.44 72 GLY A CA 1
ATOM 573 C C . GLY A 1 72 ? 22.023 -8.410 31.594 1.00 43.44 72 GLY A C 1
ATOM 574 O O . GLY A 1 72 ? 22.472 -8.715 30.493 1.00 43.44 72 GLY A O 1
ATOM 575 N N . GLY A 1 73 ? 22.629 -7.525 32.388 1.00 52.88 73 GLY A N 1
ATOM 576 C CA . GLY A 1 73 ? 24.019 -7.148 32.150 1.00 52.88 73 GLY A CA 1
ATOM 577 C C . GLY A 1 73 ? 24.928 -8.373 32.262 1.00 52.88 73 GLY A C 1
ATOM 578 O O . GLY A 1 73 ? 24.637 -9.261 33.058 1.00 52.88 73 GLY A O 1
ATOM 579 N N . ASN A 1 74 ? 26.008 -8.417 31.475 1.00 50.53 74 ASN A N 1
ATOM 580 C CA . ASN A 1 74 ? 27.380 -8.676 31.934 1.00 50.53 74 ASN A CA 1
ATOM 581 C C . ASN A 1 74 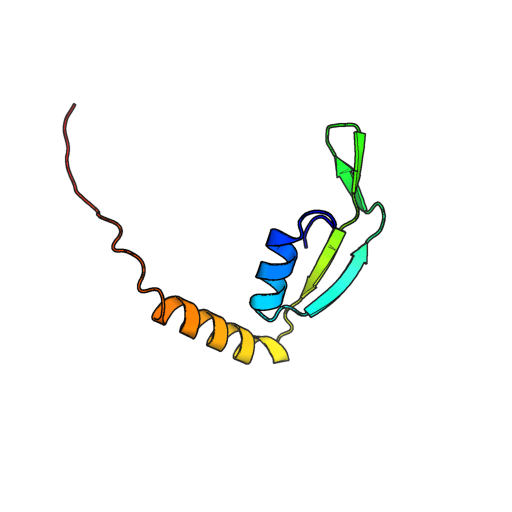? 28.337 -8.871 30.736 1.00 50.53 74 ASN A C 1
ATOM 583 O O . ASN A 1 74 ? 28.081 -9.720 29.882 1.00 50.53 74 ASN A O 1
ATOM 587 N N . ARG A 1 75 ? 29.486 -8.188 30.837 1.00 47.00 75 ARG A N 1
ATOM 588 C CA . ARG A 1 75 ? 30.741 -8.266 30.061 1.00 47.00 75 ARG A CA 1
ATOM 589 C C . ARG A 1 75 ? 30.807 -7.554 28.716 1.00 47.00 75 ARG A C 1
ATOM 591 O O . ARG A 1 75 ? 30.186 -8.021 27.743 1.00 47.00 75 ARG A O 1
#

pLDDT: mean 88.22, std 16.0, range [43.44, 98.62]

Secondary structure (DSSP, 8-state):
-EETT-HHHHHHHHHTTPEEEEEEEEEEE-TTS-EEEEEEEE--TTTHHHHHHHHHHHHHHS-------------

Sequence (75 aa):
KTDIRNHRSQRAIARLGATYEGTLSRYQRRTDGTVRDTVLFAVTVDRWPAVKEALQRRLTTHPASAVSRDTGGNR